Protein AF-W2SJD3-F1 (afdb_monomer_lite)

Sequence (66 aa):
MKASVRLEDKGSLELSGVTPKAPVPTAYLMLCVLPLDDIHEVDLDFSLTYTQQFERSITGNIVLPL

Structure (mmCIF, N/CA/C/O backbone):
data_AF-W2SJD3-F1
#
_entry.id   AF-W2SJD3-F1
#
loop_
_atom_site.group_PDB
_atom_site.id
_atom_site.type_symbol
_atom_site.label_atom_id
_atom_site.label_alt_id
_atom_site.label_comp_id
_atom_site.label_asym_id
_atom_site.label_entity_id
_atom_site.label_seq_id
_atom_site.pdbx_PDB_ins_code
_atom_site.Cartn_x
_atom_site.Cartn_y
_atom_site.Cartn_z
_atom_site.occupancy
_atom_site.B_iso_or_equiv
_atom_site.auth_seq_id
_atom_site.auth_comp_id
_atom_site.auth_asym_id
_atom_site.auth_atom_id
_atom_site.pdbx_PDB_model_num
ATOM 1 N N . MET A 1 1 ? 18.502 0.034 -14.863 1.00 57.53 1 MET A N 1
ATOM 2 C CA . MET A 1 1 ? 17.193 -0.370 -14.328 1.00 57.53 1 MET A CA 1
ATOM 3 C C 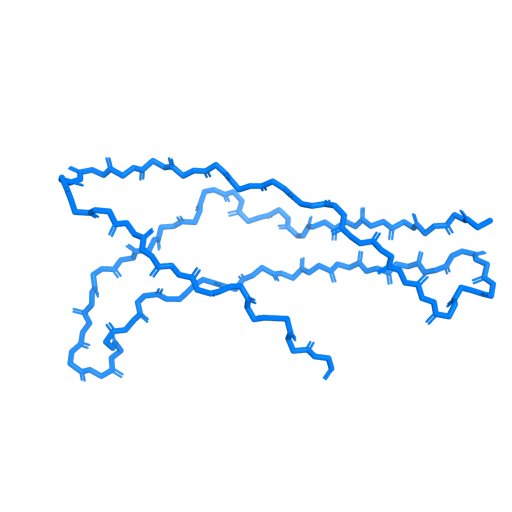. MET A 1 1 ? 16.773 0.608 -13.259 1.00 57.53 1 MET A C 1
ATOM 5 O O . MET A 1 1 ? 17.098 0.444 -12.088 1.00 57.53 1 MET A O 1
ATOM 9 N N . LYS A 1 2 ? 16.125 1.687 -13.687 1.00 65.75 2 LYS A N 1
ATOM 10 C CA . LYS A 1 2 ? 15.453 2.622 -12.784 1.00 65.75 2 LYS A CA 1
ATOM 11 C C . LYS A 1 2 ? 13.953 2.534 -13.048 1.00 6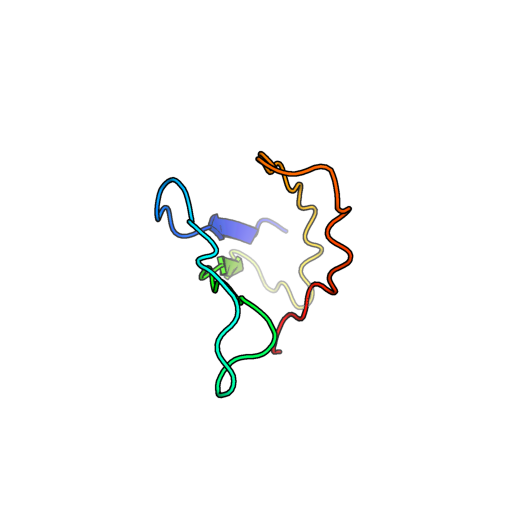5.75 2 LYS A C 1
ATOM 13 O O . LYS A 1 2 ? 13.515 2.770 -14.166 1.00 65.75 2 LYS A O 1
ATOM 18 N N . ALA A 1 3 ? 13.171 2.200 -12.033 1.00 73.75 3 ALA A N 1
ATOM 19 C CA . ALA A 1 3 ? 11.730 2.409 -12.044 1.00 73.75 3 ALA A CA 1
ATOM 20 C C . ALA A 1 3 ? 11.426 3.589 -11.121 1.00 73.75 3 ALA A C 1
ATOM 22 O O . ALA A 1 3 ? 12.039 3.729 -10.060 1.00 73.75 3 ALA A O 1
ATOM 23 N N . SER A 1 4 ? 10.509 4.462 -11.525 1.00 81.12 4 SER A N 1
ATOM 24 C CA . SER A 1 4 ? 9.936 5.434 -10.602 1.00 81.12 4 SER A CA 1
ATOM 25 C C . SER A 1 4 ? 8.701 4.810 -9.977 1.00 81.12 4 SER A C 1
ATOM 27 O O . SER A 1 4 ? 7.750 4.475 -10.678 1.00 81.12 4 SER A O 1
ATOM 29 N N . VAL A 1 5 ? 8.729 4.651 -8.659 1.00 80.69 5 VAL A N 1
ATOM 30 C CA . VAL A 1 5 ? 7.589 4.173 -7.882 1.00 80.69 5 VAL A CA 1
ATOM 31 C C . VAL A 1 5 ? 7.038 5.350 -7.092 1.00 80.69 5 VAL A C 1
ATOM 33 O O . VAL A 1 5 ? 7.782 6.046 -6.397 1.00 80.69 5 VAL A O 1
ATOM 36 N N . ARG A 1 6 ? 5.736 5.598 -7.215 1.00 86.00 6 ARG A N 1
ATOM 37 C CA . ARG A 1 6 ? 5.020 6.612 -6.440 1.00 86.00 6 ARG A CA 1
ATOM 38 C C . ARG A 1 6 ? 3.739 6.021 -5.885 1.00 86.00 6 ARG A C 1
ATOM 40 O O . ARG A 1 6 ? 2.888 5.568 -6.641 1.00 86.00 6 ARG A O 1
ATOM 47 N N . LEU A 1 7 ? 3.600 6.066 -4.569 1.00 84.06 7 LEU A N 1
ATOM 48 C CA . LEU A 1 7 ? 2.336 5.795 -3.902 1.00 84.06 7 LEU A CA 1
ATOM 49 C C . LEU A 1 7 ? 1.472 7.060 -3.962 1.00 84.06 7 LEU A C 1
ATOM 51 O O . LEU A 1 7 ? 1.980 8.162 -3.741 1.00 84.06 7 LEU A O 1
ATOM 55 N N . GLU A 1 8 ? 0.192 6.912 -4.286 1.00 84.81 8 GLU A N 1
ATOM 56 C CA . GLU A 1 8 ? -0.768 8.009 -4.199 1.00 84.81 8 GLU A CA 1
ATOM 57 C C . GLU A 1 8 ? -0.880 8.481 -2.744 1.00 84.81 8 GLU A C 1
ATOM 59 O O . GLU A 1 8 ? -1.176 7.693 -1.844 1.00 84.81 8 GLU A O 1
ATOM 64 N N . ASP A 1 9 ? -0.646 9.772 -2.512 1.00 84.25 9 ASP A N 1
ATOM 65 C CA . ASP A 1 9 ? -0.802 10.361 -1.187 1.00 84.25 9 ASP A CA 1
ATOM 66 C C . ASP A 1 9 ? -2.283 10.646 -0.913 1.00 84.25 9 ASP A C 1
ATOM 68 O O . ASP A 1 9 ? -2.872 11.574 -1.473 1.00 84.25 9 ASP A O 1
ATOM 72 N N . LYS A 1 10 ? -2.891 9.823 -0.054 1.00 81.00 10 LYS A N 1
ATOM 73 C CA . LYS A 1 10 ? -4.250 10.032 0.476 1.00 81.00 10 LYS A CA 1
ATOM 74 C C . LYS A 1 10 ? -4.259 10.499 1.931 1.00 81.00 10 LYS A C 1
ATOM 76 O O . LYS A 1 10 ? -5.330 10.571 2.533 1.00 81.00 10 LYS A O 1
ATOM 81 N N . GLY A 1 11 ? -3.096 10.811 2.503 1.00 81.50 11 GLY A N 1
ATOM 82 C CA . GLY A 1 11 ? -2.955 11.041 3.935 1.00 81.50 11 GLY A CA 1
ATOM 83 C C . GLY A 1 11 ? -3.308 9.801 4.767 1.00 81.50 11 GLY A C 1
ATOM 84 O O . GLY A 1 11 ? -3.144 8.661 4.330 1.00 81.50 11 GLY A O 1
ATOM 85 N N . SER A 1 12 ? -3.778 10.022 5.996 1.00 80.25 12 SER A N 1
ATOM 86 C CA . SER A 1 12 ? -4.159 8.934 6.902 1.00 80.25 12 SER A CA 1
ATOM 87 C C . SER A 1 12 ? -5.413 8.217 6.404 1.00 80.25 12 SER A C 1
ATOM 89 O O . SER A 1 12 ? -6.450 8.842 6.186 1.00 80.25 12 SER A O 1
ATOM 91 N N . LEU A 1 13 ? -5.335 6.893 6.278 1.00 78.19 13 LEU A N 1
ATOM 92 C CA . LEU A 1 13 ? -6.477 6.049 5.941 1.00 78.19 13 LEU A CA 1
ATOM 93 C C . LEU A 1 13 ? -7.138 5.531 7.213 1.00 78.19 13 LEU A C 1
ATOM 95 O O . LEU A 1 13 ? -6.521 4.804 7.991 1.00 78.19 13 LEU A O 1
ATOM 99 N N . GLU A 1 14 ? -8.412 5.862 7.400 1.00 75.25 14 GLU A N 1
ATOM 100 C CA . GLU A 1 14 ? -9.200 5.319 8.501 1.00 75.25 14 GLU A CA 1
ATOM 101 C C . GLU A 1 14 ? -9.971 4.072 8.062 1.00 75.25 14 GLU A C 1
ATOM 103 O O . GLU A 1 14 ? -10.867 4.118 7.217 1.00 75.25 14 GLU A O 1
ATOM 108 N N . LEU A 1 15 ? -9.635 2.937 8.672 1.00 75.56 15 LEU A N 1
ATOM 109 C CA . LEU A 1 15 ? -10.401 1.704 8.549 1.00 75.56 15 LEU A CA 1
ATOM 110 C C . LEU A 1 15 ? -11.565 1.749 9.547 1.00 75.56 15 LEU A C 1
ATOM 112 O O . LEU A 1 15 ? -11.410 1.410 10.719 1.00 75.56 15 LEU A O 1
ATOM 116 N N . SER A 1 16 ? -12.728 2.212 9.085 1.00 67.94 16 SER A N 1
ATOM 117 C CA . SER A 1 16 ? -13.943 2.272 9.907 1.00 67.94 16 SER A CA 1
ATOM 118 C C . SER A 1 16 ? -14.619 0.903 10.061 1.00 67.94 16 SER A C 1
ATOM 120 O O . SER A 1 16 ? -14.365 -0.040 9.313 1.00 67.94 16 SER A O 1
ATOM 122 N N . GLY A 1 17 ? -15.439 0.793 11.109 1.00 61.22 17 GLY A N 1
ATOM 123 C CA . GLY A 1 17 ? -15.943 -0.461 11.657 1.00 61.22 17 GLY A CA 1
ATOM 124 C C . GLY A 1 17 ? -16.638 -1.392 10.665 1.00 61.22 17 GLY A C 1
ATOM 125 O O . GLY A 1 17 ? -17.378 -0.993 9.769 1.00 61.22 17 GLY A O 1
ATOM 126 N N . VAL A 1 18 ? -16.411 -2.675 10.916 1.00 63.09 18 VAL A N 1
ATOM 127 C CA . VAL A 1 18 ? -17.009 -3.822 10.246 1.00 63.09 18 VAL A CA 1
ATOM 128 C C . VAL A 1 18 ? -18.533 -3.683 10.151 1.00 63.09 18 VAL A C 1
ATOM 130 O O . VAL A 1 18 ? -19.201 -3.510 11.171 1.00 63.09 18 VAL A O 1
ATOM 133 N N . THR A 1 19 ? -19.106 -3.805 8.952 1.00 61.91 19 THR A N 1
ATOM 134 C CA . THR A 1 19 ? -20.569 -3.892 8.785 1.00 61.91 19 THR A CA 1
ATOM 135 C C . THR A 1 19 ? -20.964 -5.313 8.386 1.00 61.91 19 THR A C 1
ATOM 137 O O . THR A 1 19 ? -20.151 -6.023 7.796 1.00 61.91 19 THR A O 1
ATOM 140 N N . PRO A 1 20 ? -22.218 -5.751 8.605 1.00 65.81 20 PRO A N 1
ATOM 141 C CA . PRO A 1 20 ? -22.670 -7.068 8.142 1.00 65.81 20 PRO A CA 1
ATOM 142 C C . PRO A 1 20 ? -22.503 -7.290 6.628 1.00 65.81 20 PRO A C 1
ATOM 144 O O . PRO A 1 20 ? -22.455 -8.429 6.177 1.00 65.81 20 PRO A O 1
ATOM 147 N N . LYS A 1 21 ? -22.413 -6.208 5.840 1.00 66.31 21 LYS A N 1
ATOM 148 C CA . LYS A 1 21 ? -22.180 -6.242 4.387 1.00 66.31 21 LYS A CA 1
ATOM 149 C C . LYS A 1 21 ? -20.699 -6.136 3.998 1.00 66.31 21 LYS A C 1
ATOM 151 O O . LYS A 1 21 ? -20.357 -6.465 2.870 1.00 66.31 21 LYS A O 1
ATOM 156 N N . ALA A 1 22 ? -19.841 -5.685 4.910 1.00 66.62 22 ALA A N 1
ATOM 157 C CA . ALA A 1 22 ? -18.399 -5.551 4.727 1.00 66.62 22 ALA A CA 1
ATOM 158 C C . ALA A 1 22 ? -17.693 -6.047 6.003 1.00 66.62 22 ALA A C 1
ATOM 160 O O . ALA A 1 22 ? -17.354 -5.240 6.876 1.00 66.62 22 ALA A O 1
ATOM 161 N N . PRO A 1 23 ? -17.518 -7.378 6.141 1.00 67.00 23 PRO A N 1
ATOM 162 C CA . PRO A 1 23 ? -16.980 -8.007 7.345 1.00 67.00 23 PRO A CA 1
ATOM 163 C C . PRO A 1 23 ? -15.472 -7.773 7.538 1.00 67.00 23 PRO A C 1
ATOM 165 O O . PRO A 1 23 ? -14.927 -8.093 8.591 1.00 67.00 23 PRO A O 1
ATOM 168 N N . VAL A 1 24 ? -14.802 -7.204 6.535 1.00 72.50 24 VAL A N 1
ATOM 169 C CA . VAL A 1 24 ? -13.380 -6.868 6.574 1.00 72.50 24 VAL A CA 1
ATOM 170 C C . VAL A 1 24 ? -13.222 -5.417 6.120 1.00 72.50 24 VAL A C 1
ATOM 172 O O . VAL A 1 24 ? -13.507 -5.117 4.955 1.00 72.50 24 VAL A O 1
ATOM 175 N N . PRO A 1 25 ? -12.793 -4.500 7.005 1.00 72.25 25 PRO A N 1
ATOM 176 C CA . PRO A 1 25 ? -12.478 -3.147 6.590 1.00 72.25 25 PRO A CA 1
ATOM 177 C C . PRO A 1 25 ? -11.254 -3.205 5.677 1.00 72.25 25 PRO A C 1
ATOM 179 O O . PRO A 1 25 ? -10.217 -3.757 6.036 1.00 72.25 25 PRO A O 1
ATOM 182 N N . THR A 1 26 ? -11.406 -2.671 4.470 1.00 75.06 26 THR A N 1
ATOM 183 C CA . THR A 1 26 ? -10.386 -2.720 3.421 1.00 75.06 26 THR A CA 1
ATOM 184 C C . THR A 1 26 ? -10.109 -1.300 2.956 1.00 75.06 26 THR A C 1
ATOM 186 O O . THR A 1 26 ? -11.046 -0.550 2.685 1.00 75.06 26 THR A O 1
ATOM 189 N N . ALA A 1 27 ? -8.833 -0.931 2.857 1.00 77.31 27 ALA A N 1
ATOM 190 C CA . ALA A 1 27 ? -8.403 0.313 2.236 1.00 77.31 27 ALA A CA 1
ATOM 191 C C . ALA A 1 27 ? -7.617 0.004 0.963 1.00 77.31 27 ALA A C 1
ATOM 193 O O . ALA A 1 27 ? -6.869 -0.971 0.906 1.00 77.31 27 ALA A O 1
ATOM 194 N N . TYR A 1 28 ? -7.786 0.859 -0.041 1.00 77.88 28 TYR A N 1
ATOM 195 C CA . TYR A 1 28 ? -7.089 0.762 -1.315 1.00 77.88 28 TYR A CA 1
ATOM 196 C C . TYR A 1 28 ? -6.215 1.996 -1.502 1.00 77.88 28 TYR A C 1
ATOM 198 O O . TYR A 1 28 ? -6.684 3.127 -1.354 1.00 77.88 28 TYR A O 1
ATOM 206 N N . LEU A 1 29 ? -4.956 1.761 -1.857 1.00 81.56 29 LEU A N 1
ATOM 207 C CA . LEU A 1 29 ? -4.014 2.782 -2.290 1.00 81.56 29 LEU A CA 1
ATOM 208 C C . LEU A 1 29 ? -3.559 2.455 -3.701 1.00 81.56 29 LEU A C 1
ATOM 210 O O . LEU A 1 29 ? -3.296 1.294 -4.018 1.00 81.56 29 LEU A O 1
ATOM 214 N N . MET A 1 30 ? -3.461 3.482 -4.536 1.00 84.06 30 MET A N 1
ATOM 215 C CA . MET A 1 30 ? -2.924 3.325 -5.874 1.00 84.06 30 MET A CA 1
ATOM 216 C C . MET A 1 30 ? -1.401 3.454 -5.827 1.00 84.06 30 MET A C 1
ATOM 218 O O . MET A 1 30 ? -0.863 4.444 -5.329 1.00 84.06 30 MET A O 1
ATOM 222 N N . LEU A 1 31 ? -0.709 2.448 -6.354 1.00 84.88 31 LEU A N 1
ATOM 223 C CA . LEU A 1 31 ? 0.733 2.469 -6.554 1.00 84.88 31 LEU A CA 1
ATOM 224 C C . LEU A 1 31 ? 1.019 2.666 -8.044 1.00 84.88 31 LEU A C 1
ATOM 226 O O . LEU A 1 31 ? 0.681 1.819 -8.867 1.00 84.88 31 LEU A O 1
ATOM 230 N N . CYS A 1 32 ? 1.647 3.783 -8.391 1.00 83.75 32 CYS A N 1
ATOM 231 C CA . CYS A 1 32 ? 2.064 4.086 -9.751 1.00 83.75 32 CYS A CA 1
ATOM 232 C C . CYS A 1 32 ? 3.508 3.629 -9.955 1.00 83.75 32 CYS A C 1
ATOM 234 O O . CYS A 1 32 ? 4.426 4.149 -9.314 1.00 83.75 32 CYS A O 1
ATOM 236 N N . VAL A 1 33 ? 3.709 2.691 -10.878 1.00 83.31 33 VAL A N 1
ATOM 237 C CA . VAL A 1 33 ? 5.031 2.195 -11.270 1.00 83.31 33 VAL A CA 1
ATOM 238 C C . VAL A 1 33 ? 5.294 2.609 -12.711 1.00 83.31 33 VAL A C 1
ATOM 240 O O . VAL A 1 33 ? 4.586 2.189 -13.623 1.00 83.31 33 VAL A O 1
ATOM 243 N N . LEU A 1 34 ? 6.304 3.453 -12.914 1.00 83.44 34 LEU A N 1
ATOM 244 C CA . LEU A 1 34 ? 6.764 3.871 -14.233 1.00 83.44 34 LEU A CA 1
ATOM 245 C C . LEU A 1 34 ? 8.140 3.243 -14.505 1.00 83.44 34 LEU A C 1
ATOM 247 O O . LEU A 1 34 ? 9.137 3.713 -13.941 1.00 83.44 34 LEU A O 1
ATOM 251 N N . PRO A 1 35 ? 8.226 2.198 -15.344 1.00 77.31 35 PRO A N 1
ATOM 252 C CA . PRO A 1 35 ? 9.510 1.670 -15.786 1.00 77.31 35 PRO A CA 1
ATOM 253 C C . PRO A 1 35 ? 10.194 2.702 -16.699 1.00 77.31 35 PRO A C 1
ATOM 255 O O . PRO A 1 35 ? 9.581 3.198 -17.641 1.00 77.31 35 PRO A O 1
ATOM 258 N N . LEU A 1 36 ? 11.443 3.081 -16.393 1.00 77.88 36 LEU A N 1
ATOM 259 C CA . LEU A 1 36 ? 12.214 4.047 -17.199 1.00 77.88 36 LEU A CA 1
ATOM 260 C C . LEU A 1 36 ? 13.177 3.365 -18.188 1.00 77.88 36 LEU A C 1
ATOM 262 O O . LEU A 1 36 ? 13.764 4.046 -19.021 1.00 77.88 36 LEU A O 1
ATOM 266 N N . ASP A 1 37 ? 13.316 2.040 -18.091 1.00 80.44 37 ASP A N 1
ATOM 267 C CA . ASP A 1 37 ? 14.063 1.157 -18.995 1.00 80.44 37 ASP A C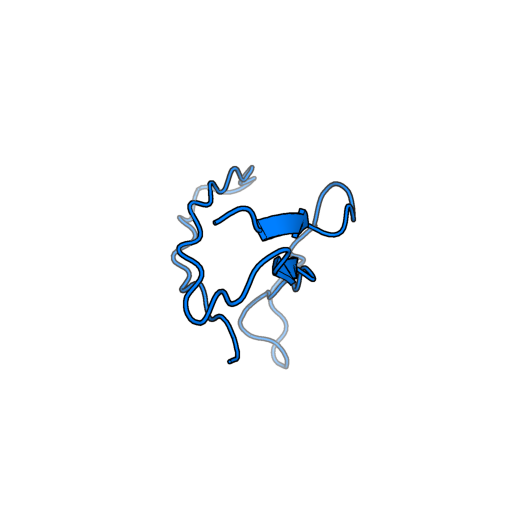A 1
ATOM 268 C C . ASP A 1 37 ? 13.147 -0.032 -19.391 1.00 80.44 37 ASP A C 1
ATOM 270 O O . ASP A 1 37 ? 12.020 -0.116 -18.897 1.00 80.44 37 ASP A O 1
ATOM 274 N N . ASP A 1 38 ? 13.637 -0.987 -20.196 1.00 75.31 38 ASP A N 1
ATOM 275 C CA . ASP A 1 38 ? 12.982 -2.286 -20.483 1.00 75.31 38 ASP A CA 1
ATOM 276 C C . ASP A 1 38 ? 12.941 -3.197 -19.233 1.00 75.31 38 ASP A C 1
ATOM 278 O O . ASP A 1 38 ? 13.574 -4.254 -19.139 1.00 75.31 38 ASP A O 1
ATOM 282 N N . ILE A 1 39 ? 12.217 -2.750 -18.212 1.00 71.75 39 ILE A N 1
ATOM 283 C CA . ILE A 1 39 ? 12.040 -3.440 -16.939 1.00 71.75 39 ILE A CA 1
ATOM 284 C C . ILE A 1 39 ? 10.824 -4.352 -17.060 1.00 71.75 39 ILE A C 1
ATOM 286 O O . ILE A 1 39 ? 9.708 -3.885 -17.274 1.00 71.75 39 ILE A O 1
ATOM 290 N N . HIS A 1 40 ? 11.064 -5.652 -16.917 1.00 70.50 40 HIS A N 1
ATOM 291 C CA . HIS A 1 40 ? 10.038 -6.691 -17.013 1.00 70.50 40 HIS A CA 1
ATOM 292 C C . HIS A 1 40 ? 9.528 -7.130 -15.633 1.00 70.50 40 HIS A C 1
ATOM 294 O O . HIS A 1 40 ? 8.424 -7.653 -15.526 1.00 70.50 40 HIS A O 1
ATOM 300 N N . GLU A 1 41 ? 10.311 -6.878 -14.580 1.00 73.75 41 GLU A N 1
ATOM 301 C CA . GLU A 1 41 ? 10.004 -7.235 -13.196 1.00 73.75 41 G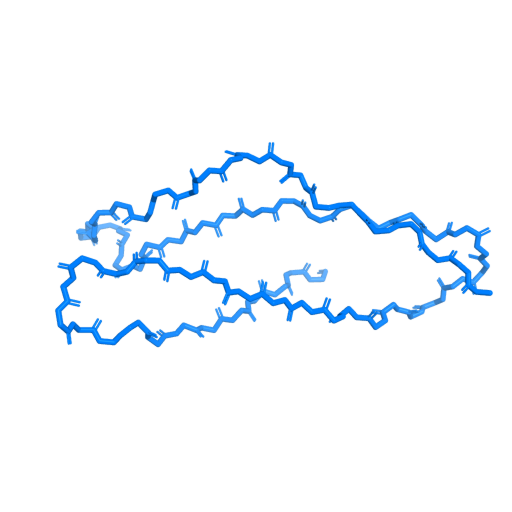LU A CA 1
ATOM 302 C C . GLU A 1 41 ? 10.363 -6.073 -12.268 1.00 73.75 41 GLU A C 1
ATOM 304 O O . GLU A 1 41 ? 11.389 -5.411 -12.446 1.00 73.75 41 GLU A O 1
ATOM 309 N N . VAL A 1 42 ? 9.499 -5.808 -11.288 1.00 72.88 42 VAL A N 1
ATOM 310 C CA . VAL A 1 42 ? 9.693 -4.751 -10.293 1.00 72.88 42 VAL A CA 1
ATOM 311 C C . VAL A 1 42 ? 9.544 -5.364 -8.909 1.00 72.88 42 VAL A C 1
ATOM 313 O O . VAL A 1 42 ? 8.432 -5.673 -8.486 1.00 72.88 42 VAL A O 1
ATOM 316 N N . ASP A 1 43 ? 10.664 -5.494 -8.203 1.00 77.62 43 ASP A N 1
ATOM 317 C CA . ASP A 1 43 ? 10.668 -5.835 -6.784 1.00 77.62 43 ASP A CA 1
ATOM 318 C C . ASP A 1 43 ? 10.292 -4.600 -5.957 1.00 77.62 43 ASP A C 1
ATOM 320 O O . ASP A 1 43 ? 10.883 -3.524 -6.095 1.00 77.62 43 ASP A O 1
ATOM 324 N N . LEU A 1 44 ? 9.269 -4.747 -5.113 1.00 78.38 44 LEU A N 1
ATOM 325 C CA . LEU A 1 44 ? 8.706 -3.679 -4.292 1.00 78.38 44 LEU A CA 1
ATOM 326 C C . LEU A 1 44 ? 8.944 -3.957 -2.811 1.00 78.38 44 LEU A C 1
ATOM 328 O O . LEU A 1 44 ? 8.233 -4.749 -2.193 1.00 78.38 44 LEU A O 1
ATOM 332 N N . ASP A 1 45 ? 9.887 -3.221 -2.231 1.00 82.06 45 ASP A N 1
ATOM 333 C CA . ASP A 1 45 ? 10.032 -3.132 -0.782 1.00 82.06 45 ASP A CA 1
ATOM 334 C C . ASP A 1 45 ? 9.002 -2.142 -0.228 1.00 82.06 45 ASP A C 1
ATOM 336 O O . ASP A 1 45 ? 8.973 -0.969 -0.611 1.00 82.06 45 ASP A O 1
ATOM 340 N N . PHE A 1 46 ? 8.153 -2.595 0.696 1.00 77.56 46 PHE A N 1
ATOM 341 C CA . PHE A 1 46 ? 7.171 -1.742 1.362 1.00 77.56 46 PHE A CA 1
ATOM 342 C C . PHE A 1 46 ? 7.266 -1.857 2.883 1.00 77.56 46 PHE A C 1
ATOM 344 O O . PHE A 1 46 ? 7.670 -2.876 3.442 1.00 77.56 46 PHE A O 1
ATOM 351 N N . SER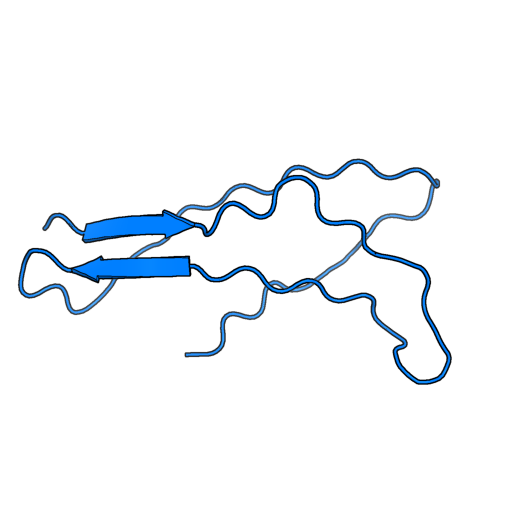 A 1 47 ? 6.847 -0.794 3.563 1.00 81.31 47 SER A N 1
ATOM 352 C CA . SER A 1 47 ? 6.663 -0.768 5.008 1.00 81.31 47 SER A CA 1
ATOM 353 C C . SER A 1 47 ? 5.248 -0.303 5.331 1.00 81.31 47 SER A C 1
ATOM 355 O O . SER A 1 47 ? 4.666 0.519 4.623 1.00 81.31 47 SER A O 1
ATOM 357 N N . LEU A 1 48 ? 4.673 -0.862 6.394 1.00 78.62 48 LEU A N 1
ATOM 358 C CA . LEU A 1 48 ? 3.346 -0.503 6.877 1.00 78.62 48 LEU A CA 1
ATOM 359 C C . LEU A 1 48 ? 3.452 -0.081 8.338 1.00 78.62 48 LEU A C 1
ATOM 361 O O . LEU A 1 48 ? 3.862 -0.869 9.189 1.00 78.62 48 LEU A O 1
ATOM 365 N N . THR A 1 49 ? 3.020 1.142 8.622 1.00 80.75 49 THR A N 1
ATOM 366 C CA . THR A 1 49 ? 2.872 1.660 9.983 1.00 80.75 49 THR A CA 1
ATOM 367 C C . THR A 1 49 ? 1.397 1.934 10.222 1.00 80.75 49 THR A C 1
ATOM 369 O O . THR A 1 49 ? 0.762 2.616 9.422 1.00 80.75 49 THR A O 1
ATOM 372 N N . TYR A 1 50 ? 0.844 1.415 11.315 1.00 77.00 50 TYR A N 1
ATOM 373 C CA . TYR A 1 50 ? -0.551 1.641 11.683 1.00 77.00 50 TYR A CA 1
ATOM 374 C C . TYR A 1 50 ? -0.672 1.979 13.167 1.00 77.00 50 TYR A C 1
ATOM 376 O O . TYR A 1 50 ? 0.135 1.549 13.991 1.00 77.00 50 TYR A O 1
ATOM 384 N N . THR A 1 51 ? -1.699 2.753 13.511 1.00 75.38 51 THR A N 1
ATOM 385 C CA . THR A 1 51 ? -2.083 3.019 14.899 1.00 75.38 51 THR A CA 1
ATOM 386 C C . THR A 1 51 ? -3.381 2.291 15.189 1.00 75.38 51 THR A C 1
ATOM 388 O O . THR A 1 51 ? -4.382 2.479 14.503 1.00 75.38 51 THR A O 1
ATOM 391 N N . GLN A 1 52 ? -3.363 1.449 16.214 1.00 71.81 52 GLN A N 1
ATOM 392 C CA . GLN A 1 52 ? -4.517 0.674 16.633 1.00 71.81 52 GLN A CA 1
ATOM 393 C C . GLN A 1 52 ? -5.051 1.207 17.967 1.00 71.81 52 GLN A C 1
ATOM 395 O O . GLN A 1 52 ? -4.311 1.313 18.939 1.00 71.81 52 GLN A O 1
ATOM 400 N N . GLN A 1 53 ? -6.348 1.526 18.011 1.00 65.75 53 GLN A N 1
ATOM 401 C CA . GLN A 1 53 ? -7.008 2.091 19.198 1.00 65.75 53 GLN A CA 1
ATOM 402 C C . GLN A 1 53 ? -7.566 1.031 20.177 1.00 65.75 53 GLN A C 1
ATOM 404 O O . GLN A 1 53 ? -8.079 1.397 21.229 1.00 65.75 53 GLN A O 1
ATOM 409 N N . PHE A 1 54 ? -7.468 -0.274 19.873 1.00 62.34 54 PHE A N 1
ATOM 410 C CA . PHE A 1 54 ? -8.030 -1.369 20.690 1.00 62.34 54 PHE A CA 1
ATOM 411 C C . PHE A 1 54 ? -7.094 -2.589 20.768 1.00 62.34 54 PHE A C 1
ATOM 413 O O . PHE A 1 54 ? -6.406 -2.883 19.801 1.00 62.34 54 PHE A O 1
ATOM 420 N N . GLU A 1 55 ? -7.131 -3.363 21.859 1.00 58.03 55 GLU A N 1
ATOM 421 C CA . GLU A 1 55 ? -6.230 -4.506 22.158 1.00 58.03 55 GLU A CA 1
ATOM 422 C C . GLU A 1 55 ? -6.253 -5.705 21.172 1.00 58.03 55 GLU A C 1
ATOM 424 O O . GLU A 1 55 ? -5.593 -6.716 21.407 1.00 58.03 55 GLU A O 1
ATOM 429 N N . ARG A 1 56 ? -7.014 -5.661 20.072 1.00 55.25 56 ARG A N 1
ATOM 430 C CA . ARG A 1 56 ? -7.176 -6.811 19.161 1.00 55.25 56 ARG A CA 1
ATOM 431 C C . ARG A 1 56 ? -6.240 -6.729 17.963 1.00 55.25 56 ARG A C 1
ATOM 433 O O . ARG A 1 56 ? -6.566 -6.022 17.027 1.00 55.25 56 ARG A O 1
ATOM 440 N N . SER A 1 57 ? -5.160 -7.503 17.926 1.00 53.22 57 SER A N 1
ATOM 441 C CA . SER A 1 57 ? -4.230 -7.559 16.783 1.00 53.22 57 SER A CA 1
ATOM 442 C C . SER A 1 57 ? -4.936 -7.619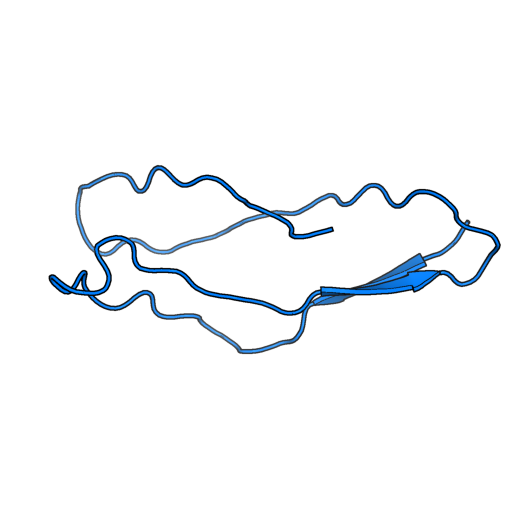 15.417 1.00 53.22 57 SER A C 1
ATOM 444 O O . SER A 1 57 ? -5.794 -8.478 15.200 1.00 53.22 57 SER A O 1
ATOM 446 N N . ILE A 1 58 ? -4.548 -6.749 14.480 1.00 54.88 58 ILE A N 1
ATOM 447 C CA . ILE A 1 58 ? -4.971 -6.853 13.078 1.00 54.88 58 ILE A CA 1
ATOM 448 C C . ILE A 1 58 ? -4.067 -7.878 12.385 1.00 54.88 58 ILE A C 1
ATOM 450 O O . ILE A 1 58 ? -2.862 -7.675 12.266 1.00 54.88 58 ILE A O 1
ATOM 454 N N . THR A 1 59 ? -4.650 -8.980 11.916 1.00 56.28 59 THR A N 1
ATOM 455 C CA . THR A 1 59 ? -4.002 -9.912 10.985 1.00 56.28 59 THR A CA 1
ATOM 456 C C . THR A 1 59 ? -4.633 -9.696 9.617 1.00 56.28 59 THR A C 1
ATOM 458 O O . THR A 1 59 ? -5.845 -9.843 9.470 1.00 56.28 59 THR A O 1
ATOM 461 N N . GLY A 1 60 ? -3.837 -9.302 8.626 1.00 53.59 60 GLY A N 1
ATOM 462 C CA . GLY A 1 60 ? -4.320 -8.998 7.282 1.00 53.59 60 GLY A CA 1
ATOM 463 C C . GLY A 1 60 ? -3.351 -9.502 6.223 1.00 53.59 60 GLY A C 1
ATOM 464 O O . GLY A 1 60 ? -2.144 -9.529 6.443 1.00 53.59 60 GLY A O 1
ATOM 465 N N . ASN A 1 61 ? -3.895 -9.906 5.078 1.00 59.25 61 ASN A N 1
ATOM 466 C CA . ASN A 1 61 ? -3.110 -10.229 3.893 1.00 59.25 61 ASN A CA 1
ATOM 467 C C . ASN A 1 61 ? -3.026 -8.984 3.009 1.00 59.25 61 ASN A C 1
ATOM 469 O O . ASN A 1 61 ? -4.032 -8.298 2.819 1.00 59.25 61 ASN A O 1
ATOM 473 N N . ILE A 1 62 ? -1.851 -8.714 2.443 1.00 58.12 62 ILE A N 1
ATOM 474 C CA . ILE A 1 62 ? -1.698 -7.710 1.389 1.00 58.12 62 ILE A CA 1
ATOM 475 C C . ILE A 1 62 ? -1.927 -8.426 0.064 1.00 58.12 62 ILE A C 1
ATOM 477 O O . ILE A 1 62 ? -1.182 -9.336 -0.293 1.00 58.12 62 ILE A O 1
ATOM 481 N N . VAL A 1 63 ? -2.991 -8.040 -0.636 1.00 57.44 63 VAL A N 1
ATOM 482 C CA . VAL A 1 63 ? -3.336 -8.585 -1.950 1.00 57.44 63 VAL A CA 1
ATOM 483 C C . VAL A 1 63 ? -3.079 -7.498 -2.983 1.00 57.44 63 VAL A C 1
ATOM 485 O O . VAL A 1 63 ? -3.748 -6.466 -2.975 1.00 57.44 63 VAL A O 1
ATOM 488 N N . LEU A 1 64 ? -2.105 -7.731 -3.859 1.00 51.09 64 LEU A N 1
ATOM 489 C CA . LEU A 1 64 ? -1.834 -6.895 -5.024 1.00 51.09 64 LEU A CA 1
ATOM 490 C C . LEU A 1 64 ? -2.554 -7.526 -6.225 1.00 51.09 64 LEU A C 1
ATOM 492 O O . LEU A 1 64 ? -2.168 -8.624 -6.630 1.00 51.09 64 LEU A O 1
ATOM 496 N N . PRO A 1 65 ? -3.622 -6.912 -6.767 1.00 48.75 65 PRO A N 1
ATOM 497 C CA . PRO A 1 65 ? -4.181 -7.365 -8.032 1.00 48.75 65 PRO A CA 1
ATOM 498 C C . PRO A 1 65 ? -3.171 -7.058 -9.148 1.00 48.75 65 PRO A C 1
ATOM 500 O O . PRO A 1 65 ? -2.802 -5.899 -9.334 1.00 48.75 65 PRO A O 1
ATOM 503 N N . LEU A 1 66 ? -2.704 -8.111 -9.825 1.00 45.72 66 LEU A N 1
ATOM 504 C CA . LEU A 1 66 ? -1.891 -8.046 -11.044 1.00 45.72 66 LEU A CA 1
ATOM 505 C C . LEU A 1 66 ? -2.785 -7.854 -12.272 1.00 45.72 66 LEU A C 1
ATOM 507 O O . LEU A 1 66 ? -3.849 -8.517 -12.323 1.00 45.72 66 LEU A O 1
#

pLDDT: mean 71.6, std 10.55, range [45.72, 86.0]

Radius of gyration: 15.57 Å; chains: 1; bounding box: 40×21×43 Å

Secondary structure (DSSP, 8-state):
--EEEEE----SPP-PPPBTTBSS------EEEEESSS--------------SSSS----------

Foldseek 3Di:
DDKDKDKDDPDDDDQDDADPVRNDRDDDIDIDIGDPDPDPDDDDDDDDDDDDPDPDDDDDDDDDDD

Organism: Necator americanus (NCBI:txid51031)